Protein AF-A0A946TEJ2-F1 (afdb_monomer)

Solvent-accessible surface area (backbone atoms only — not comparable to full-atom values): 5494 Å² t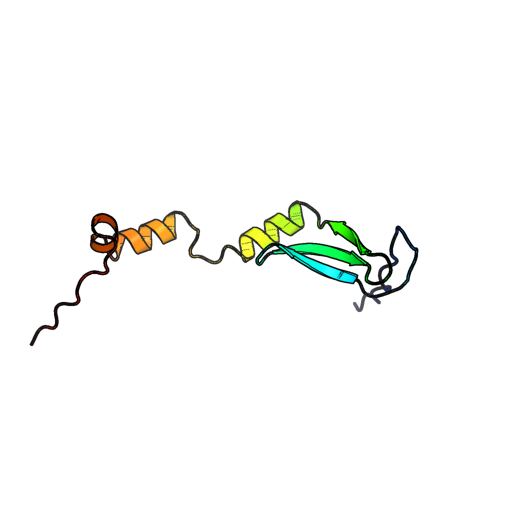otal; per-residue (Å²): 134,84,73,81,74,70,70,58,61,38,91,85,80,61,50,74,49,71,63,46,78,38,67,59,88,87,30,70,47,26,35,26,35,72,88,78,62,56,70,48,73,52,53,72,66,60,43,48,57,42,48,57,64,62,53,56,74,66,75,39,75,64,43,49,49,52,54,43,73,71,44,59,52,27,75,81,65,77,40,75,72,79,79,79,80,80,127

Foldseek 3Di:
DDDPPQQDQDPPPRDRDDWDFDDDVQFGQWTADPPPRDTDGDDPVRRVVSVVVVPPPCPDPVNVVVVCVVAVVCVVPVDGDPDPPDD

Radius of gyration: 23.01 Å; Cα contacts (8 Å, |Δi|>4): 88; chains: 1; bounding box: 62×34×48 Å

Sequence (87 aa):
MDQEEKAPICGFCRAVGEREEIFMGKISYGTKCVTCGATEQHSAKKIREQGYLAAGESSSPFSVVGDLLRDPYYLITGKKTPKKNTD

Secondary structure (DSSP, 8-state):
-----PPPBPTTT--BS-EEEEEETTEEEEEEETTT--EEEPPHHHHHHHHHHHS-GGGSHHHHHHHHHH-HHHHHHSSPPP-----

Structure (mmCIF, N/CA/C/O backbon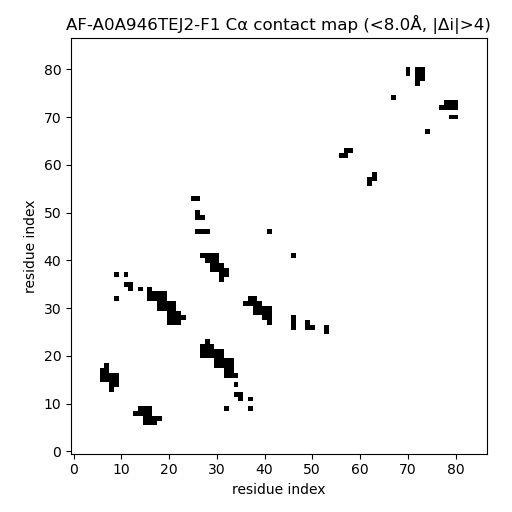e):
data_AF-A0A946TEJ2-F1
#
_entry.id   AF-A0A946TEJ2-F1
#
loop_
_atom_site.group_PDB
_atom_site.id
_atom_site.type_symbol
_atom_site.label_atom_id
_atom_site.label_alt_id
_atom_site.label_comp_id
_atom_site.label_asym_id
_atom_site.label_entity_id
_atom_site.label_seq_id
_atom_site.pdbx_PDB_ins_code
_atom_site.Cartn_x
_atom_site.Cartn_y
_atom_site.Cartn_z
_atom_site.occupancy
_atom_site.B_iso_or_equiv
_atom_site.auth_seq_id
_atom_site.auth_comp_id
_atom_site.auth_asym_id
_atom_site.auth_atom_id
_atom_site.pdbx_PDB_model_num
ATOM 1 N N . MET A 1 1 ? 4.233 23.360 -11.466 1.00 37.88 1 MET A N 1
ATOM 2 C CA . MET A 1 1 ? 5.507 22.614 -11.545 1.00 37.88 1 MET A CA 1
ATOM 3 C C . MET A 1 1 ? 5.146 21.224 -12.008 1.00 37.88 1 MET A C 1
ATOM 5 O O . MET A 1 1 ? 4.977 20.326 -11.194 1.00 37.88 1 MET A O 1
ATOM 9 N N . ASP A 1 2 ? 4.922 21.105 -13.308 1.00 41.88 2 ASP A N 1
ATOM 10 C CA . ASP A 1 2 ? 4.560 19.864 -13.973 1.00 41.88 2 ASP A CA 1
ATOM 11 C C . ASP A 1 2 ? 5.829 19.017 -14.063 1.00 41.88 2 ASP A C 1
ATOM 13 O O . ASP A 1 2 ? 6.688 19.240 -14.914 1.00 41.88 2 ASP A O 1
ATOM 17 N N . GLN A 1 3 ? 6.017 18.121 -13.092 1.00 48.09 3 GLN A N 1
ATOM 18 C CA . GLN A 1 3 ? 7.008 17.065 -13.237 1.00 48.09 3 GLN A CA 1
ATOM 19 C C . GLN A 1 3 ? 6.492 16.162 -14.352 1.00 48.09 3 GLN A C 1
ATOM 21 O O . GLN A 1 3 ? 5.541 15.415 -14.146 1.00 48.09 3 GLN A O 1
ATOM 26 N N . GLU A 1 4 ? 7.090 16.276 -15.539 1.00 47.28 4 GLU A N 1
ATOM 27 C CA . GLU A 1 4 ? 7.009 15.263 -16.590 1.00 47.28 4 GLU A CA 1
ATOM 28 C C . GLU A 1 4 ? 7.459 13.936 -15.968 1.00 47.28 4 GLU A C 1
ATOM 30 O O . GLU A 1 4 ? 8.652 13.655 -15.808 1.00 47.28 4 GLU A O 1
ATOM 35 N N . GLU A 1 5 ? 6.480 13.166 -15.502 1.00 59.00 5 GLU A N 1
ATOM 36 C CA . GLU A 1 5 ? 6.673 11.907 -14.805 1.00 59.00 5 GLU A CA 1
ATOM 37 C C . GLU A 1 5 ? 7.179 10.903 -15.843 1.00 59.00 5 GLU A C 1
ATOM 39 O O . GLU A 1 5 ? 6.417 10.277 -16.580 1.00 59.00 5 GLU A O 1
ATOM 44 N N . LYS A 1 6 ? 8.508 10.827 -15.990 1.00 61.50 6 LYS A N 1
ATOM 45 C CA . LYS A 1 6 ? 9.162 9.847 -16.858 1.00 61.50 6 LYS A CA 1
ATOM 46 C C . LYS A 1 6 ? 8.579 8.476 -16.538 1.00 61.50 6 LYS A C 1
ATOM 48 O O . LYS A 1 6 ? 8.687 8.019 -15.400 1.00 61.50 6 LYS A O 1
ATOM 53 N N . ALA A 1 7 ? 8.002 7.830 -17.552 1.00 66.81 7 ALA A N 1
ATOM 54 C CA . ALA A 1 7 ? 7.401 6.514 -17.402 1.00 66.81 7 ALA A CA 1
ATOM 55 C C . ALA A 1 7 ? 8.382 5.566 -16.679 1.00 66.81 7 ALA A C 1
ATOM 57 O O . ALA A 1 7 ? 9.548 5.460 -17.088 1.00 66.81 7 ALA A O 1
ATOM 58 N N . PRO A 1 8 ? 7.955 4.911 -15.587 1.00 73.00 8 PRO A N 1
ATOM 59 C CA . PRO A 1 8 ? 8.858 4.160 -14.733 1.00 73.00 8 PRO A CA 1
ATOM 60 C C . PRO A 1 8 ? 9.415 2.947 -15.483 1.00 73.00 8 PRO A C 1
ATOM 62 O O . PRO A 1 8 ? 8.689 2.029 -15.858 1.00 73.00 8 PRO A O 1
ATOM 65 N N . ILE A 1 9 ? 10.734 2.910 -15.668 1.00 83.62 9 ILE A N 1
ATOM 66 C CA . ILE A 1 9 ? 11.414 1.781 -16.311 1.00 83.62 9 ILE A CA 1
ATOM 67 C C . ILE A 1 9 ? 11.436 0.603 -15.333 1.00 83.62 9 ILE A C 1
ATOM 69 O O . ILE A 1 9 ? 11.758 0.759 -14.151 1.00 83.62 9 ILE A O 1
ATOM 73 N N . CYS A 1 10 ? 11.092 -0.598 -15.793 1.00 85.50 10 CYS A N 1
ATOM 74 C CA . CYS A 1 10 ? 11.250 -1.800 -14.978 1.00 85.50 10 CYS A CA 1
ATOM 75 C C . CYS A 1 10 ? 12.741 -2.133 -14.797 1.00 85.50 10 CYS A C 1
ATOM 77 O O . CYS A 1 10 ? 13.440 -2.385 -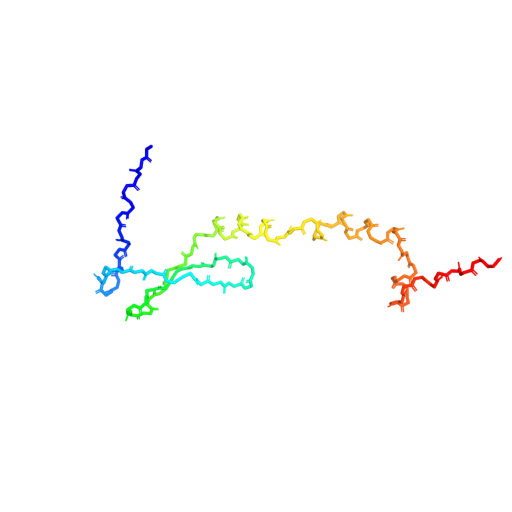15.774 1.00 85.50 10 CYS A O 1
ATOM 79 N N . GLY A 1 11 ? 13.234 -2.213 -13.558 1.00 84.19 11 GLY A N 1
ATOM 80 C CA . GLY A 1 11 ? 14.640 -2.554 -13.288 1.00 84.19 11 GLY A CA 1
ATOM 81 C C . GLY A 1 11 ? 15.050 -3.970 -13.721 1.00 84.19 11 GLY A C 1
ATOM 82 O O . GLY A 1 11 ? 16.235 -4.220 -13.922 1.00 84.19 11 GLY A O 1
ATOM 83 N N . PHE A 1 12 ? 14.085 -4.881 -13.899 1.00 86.69 12 PHE A N 1
ATOM 84 C CA . PHE A 1 12 ? 14.341 -6.276 -14.265 1.00 86.69 12 PHE A CA 1
ATOM 85 C C . PHE A 1 12 ? 14.390 -6.485 -15.783 1.00 86.69 12 PHE A C 1
ATOM 87 O O . PHE A 1 12 ? 15.423 -6.860 -16.328 1.00 86.69 12 PHE A O 1
ATOM 94 N N . CYS A 1 13 ? 13.286 -6.210 -16.485 1.00 87.81 13 CYS A N 1
ATOM 95 C CA . CYS A 1 13 ? 13.190 -6.434 -17.933 1.00 87.81 13 CYS A CA 1
ATOM 96 C C . CYS A 1 13 ? 13.500 -5.192 -18.777 1.00 87.81 13 CYS A C 1
ATOM 98 O O . CYS A 1 13 ? 13.482 -5.278 -20.001 1.00 87.81 13 CYS A O 1
ATOM 100 N N . ARG A 1 14 ? 13.747 -4.034 -18.144 1.00 86.56 14 ARG A N 1
ATOM 101 C CA . ARG A 1 14 ? 13.955 -2.729 -18.801 1.00 86.56 14 ARG A CA 1
ATOM 102 C C . ARG A 1 14 ? 12.802 -2.272 -19.696 1.00 86.56 14 ARG A C 1
ATOM 104 O O . ARG A 1 14 ? 12.964 -1.306 -20.437 1.00 86.56 14 ARG A O 1
ATOM 111 N N . ALA A 1 15 ? 11.640 -2.921 -19.608 1.00 84.12 15 ALA A N 1
ATOM 112 C CA . ALA A 1 15 ? 10.445 -2.468 -20.295 1.00 84.12 15 ALA A CA 1
ATOM 113 C C . ALA A 1 15 ? 10.055 -1.078 -19.779 1.00 84.12 15 ALA A C 1
ATOM 115 O O . ALA A 1 15 ? 10.038 -0.829 -18.568 1.00 84.12 15 ALA A O 1
ATOM 116 N N . VAL A 1 16 ? 9.759 -0.190 -20.723 1.00 81.75 16 VAL A N 1
ATOM 117 C CA . VAL A 1 16 ? 9.135 1.105 -20.467 1.00 81.75 16 VAL A CA 1
ATOM 118 C C . VAL A 1 16 ? 7.640 0.871 -20.590 1.00 81.75 16 VAL A C 1
ATOM 120 O O . VAL A 1 16 ? 7.164 0.507 -21.664 1.00 81.75 16 VAL A O 1
ATOM 123 N N . GLY A 1 17 ? 6.911 0.995 -19.490 1.00 73.75 17 GLY A N 1
ATOM 124 C CA . GLY A 1 17 ? 5.492 0.679 -19.496 1.00 73.75 17 GLY A CA 1
ATOM 125 C C . GLY A 1 17 ? 4.831 0.911 -18.154 1.00 73.75 17 GLY A C 1
ATOM 126 O O . GLY A 1 17 ? 5.487 1.190 -17.148 1.00 73.75 17 GLY A O 1
ATOM 127 N N . GLU A 1 18 ? 3.512 0.793 -18.166 1.00 77.88 18 GLU A N 1
ATOM 128 C CA . GLU A 1 18 ? 2.682 0.959 -16.984 1.00 77.88 18 GLU A CA 1
ATOM 129 C C . GLU A 1 18 ? 2.978 -0.128 -15.944 1.00 77.88 18 GLU A C 1
ATOM 131 O O . GLU A 1 18 ? 3.359 -1.266 -16.255 1.00 77.88 18 GLU A O 1
ATOM 136 N N . AR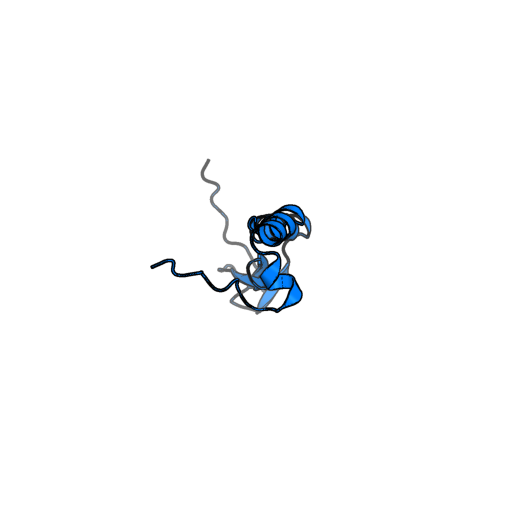G A 1 19 ? 2.823 0.246 -14.674 1.00 83.69 19 ARG A N 1
ATOM 137 C CA . ARG A 1 19 ? 2.917 -0.669 -13.541 1.00 83.69 19 ARG A CA 1
ATOM 138 C C . ARG A 1 19 ? 1.541 -0.789 -12.898 1.00 83.69 19 ARG A C 1
ATOM 140 O O . ARG A 1 19 ? 0.891 0.217 -12.648 1.00 83.69 19 ARG A O 1
ATOM 147 N N . GLU A 1 20 ? 1.125 -2.014 -12.611 1.00 86.69 20 GLU A N 1
ATOM 148 C CA . GLU A 1 20 ? -0.103 -2.306 -11.870 1.00 86.69 20 GLU A CA 1
ATOM 149 C C . GLU A 1 20 ? 0.138 -2.115 -10.371 1.00 86.69 20 GLU A C 1
ATOM 151 O O . GLU A 1 20 ? 1.126 -2.622 -9.841 1.00 86.69 20 GLU A O 1
ATOM 156 N N . GLU A 1 21 ? -0.758 -1.429 -9.662 1.00 87.81 21 GLU A N 1
ATOM 157 C CA . GLU A 1 21 ? -0.708 -1.385 -8.199 1.00 87.81 21 GLU A CA 1
ATOM 158 C C . GLU A 1 21 ? -1.175 -2.715 -7.592 1.00 87.81 21 GLU A C 1
ATOM 160 O O . GLU A 1 21 ? -2.195 -3.291 -7.968 1.00 87.81 21 GLU A O 1
ATOM 165 N N . ILE A 1 22 ? -0.410 -3.202 -6.619 1.00 87.44 22 ILE A N 1
ATOM 166 C CA . ILE A 1 22 ? -0.720 -4.392 -5.836 1.00 87.44 22 ILE A CA 1
ATOM 167 C C . ILE A 1 22 ? -1.381 -3.925 -4.546 1.00 87.44 22 ILE A C 1
ATOM 169 O O . ILE A 1 22 ? -0.768 -3.195 -3.765 1.00 87.44 22 ILE A O 1
ATOM 173 N N . PHE A 1 23 ? -2.594 -4.396 -4.283 1.00 83.56 23 PHE A N 1
ATOM 174 C CA . PHE A 1 23 ? -3.318 -4.098 -3.051 1.00 83.56 23 PHE A CA 1
ATOM 175 C C . PHE A 1 23 ? -3.311 -5.295 -2.100 1.00 83.56 23 PHE A C 1
ATOM 177 O O . PHE A 1 23 ? -3.526 -6.435 -2.508 1.00 83.56 23 PHE A O 1
ATOM 184 N N . MET A 1 24 ? -3.113 -5.025 -0.809 1.00 79.75 24 MET A N 1
ATOM 185 C CA . MET A 1 24 ? -3.390 -5.969 0.274 1.00 79.75 24 MET A CA 1
ATOM 186 C C . MET A 1 24 ? -4.537 -5.410 1.115 1.00 79.75 24 MET A C 1
ATOM 188 O O . MET A 1 24 ? -4.363 -4.495 1.923 1.00 79.75 24 MET A O 1
ATOM 192 N N . GLY A 1 25 ? -5.743 -5.937 0.897 1.00 81.44 25 GLY A N 1
ATOM 193 C CA . GLY A 1 25 ? -6.957 -5.382 1.491 1.00 81.44 25 GLY A CA 1
ATOM 194 C C . GLY A 1 25 ? -7.237 -3.976 0.954 1.00 81.44 25 GLY A C 1
ATOM 195 O O . GLY A 1 25 ? -7.462 -3.809 -0.239 1.00 81.44 25 GLY A O 1
ATOM 196 N N . LYS A 1 26 ? -7.224 -2.969 1.836 1.00 79.00 26 LYS A N 1
ATOM 197 C CA . LYS A 1 26 ? -7.446 -1.550 1.487 1.00 79.00 26 LYS A CA 1
ATOM 198 C C . LYS A 1 26 ? -6.151 -0.740 1.317 1.00 79.00 26 LYS A C 1
ATOM 200 O O . LYS A 1 26 ? -6.218 0.472 1.149 1.00 79.00 26 LYS A O 1
ATOM 205 N N . ILE A 1 27 ? -4.986 -1.379 1.421 1.00 78.56 27 ILE A N 1
ATOM 206 C CA . ILE A 1 27 ? -3.678 -0.708 1.436 1.00 78.56 27 ILE A CA 1
ATOM 207 C C . I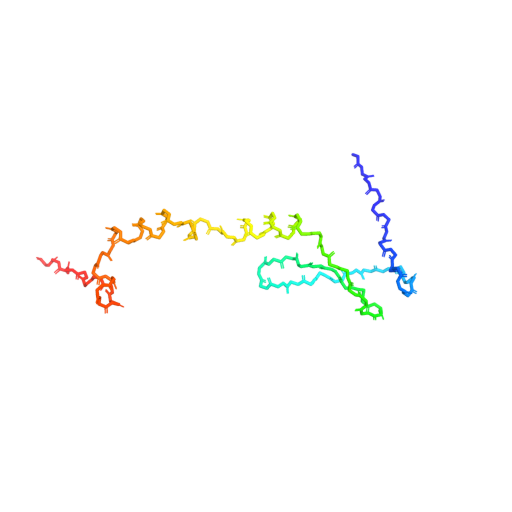LE A 1 27 ? -2.956 -0.999 0.119 1.00 78.56 27 ILE A C 1
ATOM 209 O O . ILE A 1 27 ? -2.917 -2.161 -0.301 1.00 78.56 27 ILE A O 1
ATOM 213 N N . SER A 1 28 ? -2.366 0.022 -0.522 1.00 84.31 28 SER A N 1
ATOM 214 C CA . SER A 1 28 ? -1.507 -0.206 -1.686 1.00 84.31 28 SER A CA 1
ATOM 215 C C . SER A 1 28 ? -0.134 -0.685 -1.206 1.00 84.31 28 SER A C 1
ATOM 217 O O . SER A 1 28 ? 0.619 -0.004 -0.511 1.00 84.31 28 SER A O 1
ATOM 219 N N . TYR A 1 29 ? 0.158 -1.948 -1.491 1.00 86.25 29 TYR A N 1
ATOM 220 C CA . TYR A 1 29 ? 1.326 -2.653 -0.976 1.00 86.25 29 TYR A CA 1
ATOM 221 C C . TYR A 1 29 ? 2.561 -2.438 -1.852 1.00 86.25 29 TYR A C 1
ATOM 223 O O . TYR A 1 29 ? 3.689 -2.392 -1.361 1.00 86.25 29 TYR A O 1
ATOM 231 N N . GLY A 1 30 ? 2.365 -2.292 -3.159 1.00 89.06 30 GLY A N 1
ATOM 232 C CA . GLY A 1 30 ? 3.463 -2.141 -4.099 1.00 89.06 30 GLY A CA 1
ATOM 233 C C . GLY A 1 30 ? 2.989 -2.006 -5.532 1.00 89.06 30 GLY A C 1
ATOM 234 O O . GLY A 1 30 ? 1.817 -1.756 -5.789 1.00 89.06 30 GLY A O 1
ATOM 235 N N . THR A 1 31 ? 3.910 -2.197 -6.468 1.00 89.88 31 THR A N 1
ATOM 236 C CA . THR A 1 31 ? 3.633 -2.164 -7.904 1.00 89.88 31 THR A CA 1
ATOM 237 C C . THR A 1 31 ? 4.189 -3.402 -8.594 1.00 89.88 31 THR A C 1
ATOM 239 O O . THR A 1 31 ? 5.141 -4.019 -8.120 1.00 89.88 31 THR A O 1
ATOM 242 N N . LYS A 1 32 ? 3.598 -3.774 -9.722 1.00 90.50 32 LYS A N 1
ATOM 243 C CA . LYS A 1 32 ? 3.965 -4.917 -10.551 1.00 90.50 32 LYS A CA 1
ATOM 244 C C . LYS A 1 32 ? 4.184 -4.443 -11.980 1.00 90.50 32 LYS A C 1
ATOM 246 O O . LYS A 1 32 ? 3.367 -3.719 -12.536 1.00 90.50 32 LYS A O 1
ATOM 251 N N . CYS A 1 33 ? 5.271 -4.876 -12.605 1.00 90.38 33 CYS A N 1
ATOM 252 C CA . CYS A 1 33 ? 5.479 -4.661 -14.030 1.00 90.38 33 CYS A CA 1
ATOM 253 C C . CYS A 1 33 ? 4.510 -5.533 -14.839 1.00 90.38 33 CYS A C 1
ATOM 255 O O . CYS A 1 33 ? 4.523 -6.757 -14.700 1.00 90.38 33 CYS A O 1
ATOM 257 N N . VAL A 1 34 ? 3.721 -4.918 -15.722 1.00 88.81 34 VAL A N 1
ATOM 258 C CA . VAL A 1 34 ? 2.759 -5.630 -16.581 1.00 88.81 34 VAL A CA 1
ATOM 259 C C . VAL A 1 34 ? 3.467 -6.577 -17.556 1.00 88.81 34 VAL A C 1
ATOM 261 O O . VAL A 1 34 ? 2.960 -7.650 -17.864 1.00 88.81 34 VAL A O 1
ATOM 264 N N . THR A 1 35 ? 4.675 -6.223 -18.002 1.00 88.19 35 THR A N 1
ATOM 265 C CA . THR A 1 35 ? 5.407 -6.981 -19.026 1.00 88.19 35 THR A CA 1
ATOM 266 C C . THR A 1 35 ? 6.061 -8.255 -18.493 1.00 88.19 35 THR A C 1
ATOM 268 O O . THR A 1 35 ? 6.016 -9.285 -19.155 1.00 88.19 35 THR A O 1
ATOM 271 N N . CYS A 1 36 ? 6.714 -8.197 -17.327 1.00 88.31 36 CYS A N 1
ATOM 272 C CA . CYS A 1 36 ? 7.506 -9.319 -16.800 1.00 88.31 36 CYS A CA 1
ATOM 273 C C . CYS A 1 36 ? 7.028 -9.846 -15.443 1.00 88.31 36 CYS A C 1
ATOM 275 O O . CYS A 1 36 ? 7.588 -10.813 -14.936 1.00 88.31 36 CYS A O 1
ATOM 277 N N . GLY A 1 37 ? 6.037 -9.202 -14.824 1.00 85.12 37 GLY A N 1
ATOM 278 C CA . GLY A 1 37 ? 5.516 -9.592 -13.516 1.00 85.12 37 GLY A CA 1
ATOM 279 C C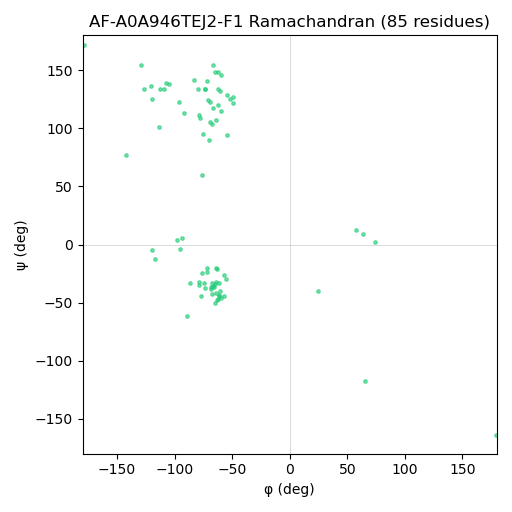 . GLY A 1 37 ? 6.420 -9.254 -12.328 1.00 85.12 37 GLY A C 1
ATOM 280 O O . GLY A 1 37 ? 6.051 -9.572 -11.202 1.00 85.12 37 GLY A O 1
ATOM 281 N N . ALA A 1 38 ? 7.572 -8.606 -12.536 1.00 87.69 38 ALA A N 1
ATOM 282 C CA . ALA A 1 38 ? 8.442 -8.190 -11.437 1.00 87.69 38 ALA A CA 1
ATOM 283 C C . ALA A 1 38 ? 7.709 -7.222 -10.497 1.00 87.69 38 ALA A C 1
ATOM 285 O O . ALA A 1 38 ? 7.088 -6.260 -10.954 1.00 87.69 38 ALA A O 1
ATOM 286 N N . THR A 1 39 ? 7.799 -7.470 -9.193 1.00 87.88 39 THR A N 1
ATOM 287 C CA . THR A 1 39 ? 7.107 -6.695 -8.158 1.00 87.88 39 THR A CA 1
ATOM 288 C C . THR A 1 39 ? 8.074 -5.817 -7.375 1.00 87.88 39 THR A C 1
ATOM 290 O O . THR A 1 39 ? 9.147 -6.272 -6.986 1.00 87.88 39 THR A O 1
ATOM 293 N N . GLU A 1 40 ? 7.665 -4.592 -7.073 1.00 85.94 40 GLU A N 1
ATOM 294 C CA . GLU A 1 40 ? 8.366 -3.661 -6.194 1.00 85.94 40 GLU A CA 1
ATOM 295 C C . GLU A 1 40 ? 7.459 -3.310 -5.013 1.00 85.94 40 GLU A C 1
ATOM 297 O O . GLU A 1 40 ? 6.324 -2.872 -5.201 1.00 85.94 40 GLU A O 1
ATOM 302 N N . GLN A 1 41 ? 7.945 -3.512 -3.790 1.00 86.44 41 GLN A N 1
ATOM 303 C CA . GLN A 1 41 ? 7.188 -3.190 -2.581 1.00 86.44 41 GLN A CA 1
ATOM 304 C C . GLN A 1 41 ? 7.329 -1.708 -2.240 1.00 86.44 41 GLN A C 1
ATOM 306 O O . GLN A 1 41 ? 8.408 -1.126 -2.357 1.00 86.44 41 GLN A O 1
ATOM 311 N N . HIS A 1 42 ? 6.244 -1.094 -1.775 1.00 85.31 42 HIS A N 1
ATOM 312 C CA . HIS A 1 42 ? 6.325 0.237 -1.192 1.00 85.31 42 HIS A CA 1
ATOM 313 C C . HIS A 1 42 ? 7.128 0.217 0.112 1.00 85.31 42 HIS A C 1
ATOM 315 O O . HIS A 1 42 ? 7.227 -0.794 0.807 1.00 85.31 42 HIS A O 1
ATOM 321 N N . SER A 1 43 ? 7.716 1.363 0.461 1.00 83.94 43 SER A N 1
ATOM 322 C CA . SER A 1 43 ? 8.471 1.477 1.706 1.00 83.94 43 SER A CA 1
ATOM 323 C C . SER A 1 43 ? 7.564 1.246 2.918 1.00 83.94 43 SER A C 1
ATOM 325 O O . SER A 1 43 ? 6.389 1.624 2.924 1.00 83.94 43 SER A O 1
ATOM 327 N N . ALA A 1 44 ? 8.131 0.692 3.993 1.00 78.31 44 ALA A N 1
ATOM 328 C CA . ALA A 1 44 ? 7.397 0.453 5.236 1.00 78.31 44 ALA A CA 1
ATOM 329 C C . ALA A 1 44 ? 6.738 1.730 5.794 1.00 78.31 44 ALA A C 1
ATOM 331 O O . ALA A 1 44 ? 5.683 1.657 6.420 1.00 78.31 44 ALA A O 1
ATOM 332 N N . LYS A 1 45 ? 7.333 2.905 5.541 1.00 81.44 45 LYS A N 1
ATOM 333 C CA . LYS A 1 45 ? 6.756 4.205 5.906 1.00 81.44 45 LYS A CA 1
ATOM 334 C C . LYS A 1 45 ? 5.455 4.480 5.142 1.00 81.44 45 LYS A C 1
ATOM 336 O O . LYS A 1 45 ? 4.443 4.753 5.778 1.00 81.44 45 LYS A O 1
ATOM 341 N N . LYS A 1 46 ? 5.463 4.331 3.811 1.00 80.19 46 LYS A N 1
ATOM 342 C CA . LYS A 1 46 ? 4.291 4.574 2.951 1.00 80.19 46 LYS A CA 1
ATOM 343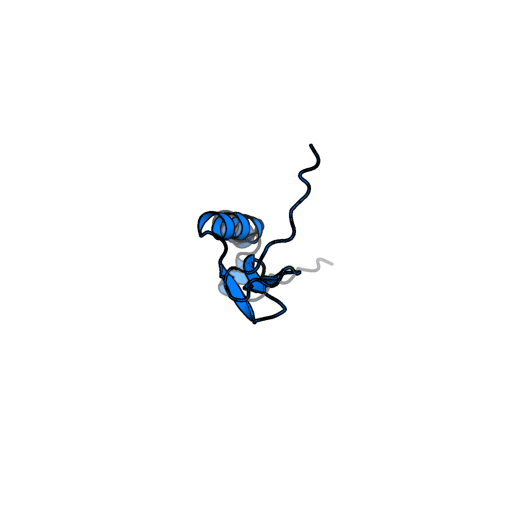 C C . LYS A 1 46 ? 3.151 3.598 3.260 1.00 80.19 46 LYS A C 1
ATOM 345 O O . LYS A 1 46 ? 2.002 4.010 3.376 1.00 80.19 46 LYS A O 1
ATOM 350 N N . ILE A 1 47 ? 3.483 2.324 3.479 1.00 79.81 47 ILE A N 1
ATOM 351 C CA . ILE A 1 47 ? 2.508 1.292 3.866 1.00 79.81 47 ILE A CA 1
ATOM 352 C C . ILE A 1 47 ? 1.859 1.636 5.215 1.00 79.81 47 ILE A C 1
ATOM 354 O O . ILE A 1 47 ? 0.644 1.522 5.360 1.00 79.81 47 ILE A O 1
ATOM 358 N N . ARG A 1 48 ? 2.645 2.085 6.207 1.00 76.50 48 ARG A N 1
ATOM 359 C CA . ARG A 1 48 ? 2.115 2.492 7.519 1.00 76.50 48 ARG A CA 1
ATOM 360 C C . ARG A 1 48 ? 1.185 3.692 7.411 1.00 76.50 48 ARG A C 1
ATOM 362 O O . ARG A 1 48 ? 0.094 3.636 7.961 1.00 76.50 48 ARG A O 1
ATOM 369 N N . GLU A 1 49 ? 1.587 4.742 6.699 1.00 76.44 49 GLU A N 1
ATOM 370 C CA . GLU A 1 49 ? 0.764 5.946 6.505 1.00 76.44 49 GLU A CA 1
ATOM 371 C C . GLU A 1 49 ? -0.594 5.608 5.874 1.00 76.44 49 GLU A C 1
ATOM 373 O O . GLU A 1 49 ? -1.634 6.037 6.370 1.00 76.44 49 GLU A O 1
ATOM 378 N N . GLN A 1 50 ? -0.609 4.752 4.851 1.00 71.81 50 GLN A N 1
ATOM 379 C CA . GLN A 1 50 ? -1.854 4.273 4.251 1.00 71.81 50 GLN A CA 1
ATOM 380 C C . GLN A 1 50 ? -2.655 3.358 5.180 1.00 71.81 50 GLN A C 1
ATOM 382 O O . GLN A 1 50 ? -3.880 3.428 5.194 1.00 71.81 50 GLN A O 1
ATOM 387 N N . GLY A 1 51 ? -1.988 2.523 5.980 1.00 63.47 51 GLY A N 1
ATOM 388 C CA . GLY A 1 51 ? -2.636 1.708 7.005 1.00 63.47 51 GLY A CA 1
ATOM 389 C C . GLY A 1 51 ? -3.359 2.551 8.057 1.00 63.47 51 GLY A C 1
ATOM 390 O O . GLY A 1 51 ? -4.483 2.219 8.423 1.00 63.47 51 GLY A O 1
ATOM 391 N N . TYR A 1 52 ? -2.766 3.671 8.485 1.00 60.28 52 TYR A N 1
ATOM 392 C CA . TYR A 1 52 ? -3.416 4.623 9.392 1.00 60.28 52 TYR A CA 1
ATOM 393 C C . TYR A 1 52 ? -4.628 5.312 8.752 1.00 60.28 52 TYR A C 1
ATOM 395 O O . TYR A 1 52 ? -5.627 5.517 9.430 1.00 60.28 52 TYR A O 1
ATOM 403 N N . LEU A 1 53 ? -4.572 5.626 7.454 1.00 59.22 53 LEU A N 1
ATOM 404 C CA . LEU A 1 53 ? -5.696 6.227 6.724 1.00 59.22 53 LEU A CA 1
ATOM 405 C C . LEU A 1 53 ? -6.819 5.217 6.419 1.00 59.22 53 LEU A C 1
ATOM 407 O O . LEU A 1 53 ? -7.993 5.579 6.411 1.00 59.22 53 LEU A O 1
ATOM 411 N N . ALA A 1 54 ? -6.478 3.945 6.187 1.00 53.56 54 ALA A N 1
ATOM 412 C CA . ALA A 1 54 ? -7.437 2.863 5.950 1.00 53.56 54 ALA A CA 1
ATOM 413 C C . ALA A 1 54 ? -8.124 2.382 7.241 1.00 53.56 54 ALA A C 1
ATOM 415 O O . ALA A 1 54 ? -9.245 1.864 7.193 1.00 53.56 54 ALA A O 1
ATOM 416 N N . ALA A 1 55 ? -7.471 2.582 8.388 1.00 52.62 55 ALA A N 1
ATOM 417 C CA . ALA A 1 55 ? -8.030 2.444 9.725 1.00 52.62 55 ALA A CA 1
ATOM 418 C C . ALA A 1 55 ? -8.925 3.653 10.058 1.00 52.62 55 ALA A C 1
ATOM 420 O O . ALA A 1 55 ? -8.663 4.414 10.985 1.00 52.62 55 ALA A O 1
ATOM 421 N N . GLY A 1 56 ? -9.978 3.863 9.263 1.00 45.19 56 GLY A N 1
ATOM 422 C CA . GLY A 1 56 ? -10.977 4.889 9.546 1.00 45.19 56 GLY A CA 1
ATOM 423 C C . GLY A 1 56 ? -11.554 4.704 10.950 1.00 45.19 56 GLY A C 1
ATOM 424 O O . GLY A 1 56 ? -11.962 3.588 11.271 1.00 45.19 56 GLY A O 1
ATOM 425 N N . GLU A 1 57 ? -11.545 5.791 11.735 1.00 48.94 57 GLU A N 1
ATOM 426 C CA . GLU A 1 57 ? -12.233 6.164 13.000 1.00 48.94 57 GLU A CA 1
ATOM 427 C C . GLU A 1 57 ? -12.725 5.075 13.975 1.00 48.94 57 GLU A C 1
ATOM 429 O O . GLU A 1 57 ? -12.595 5.224 15.184 1.00 48.94 57 GLU A O 1
ATOM 434 N N . SER A 1 58 ? -13.275 3.979 13.470 1.00 51.22 58 SER A N 1
ATOM 435 C CA . SER A 1 58 ? -13.850 2.842 14.187 1.00 51.22 58 SER A CA 1
ATOM 436 C C . SER A 1 58 ? -12.849 1.916 14.893 1.00 51.22 58 SER A C 1
ATOM 438 O O . SER A 1 58 ? -13.248 1.209 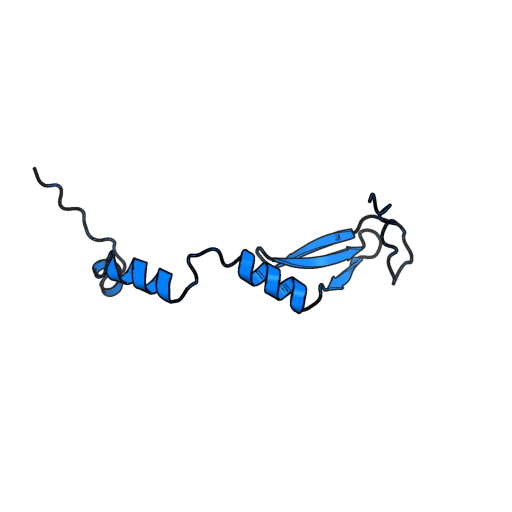15.815 1.00 51.22 58 SER A O 1
ATOM 440 N N . SER A 1 59 ? -11.562 1.911 14.529 1.00 51.22 59 SER A N 1
ATOM 441 C CA . SER A 1 59 ? -10.568 1.015 15.150 1.00 51.22 59 SER A CA 1
ATOM 442 C C . SER A 1 59 ? -9.805 1.636 16.321 1.00 51.22 59 SER A C 1
ATOM 444 O O . SER A 1 59 ? -8.855 1.030 16.821 1.00 51.22 59 SER A O 1
ATOM 446 N N . SER A 1 60 ? -10.162 2.849 16.751 1.00 56.59 60 SER A N 1
ATOM 447 C CA . SER A 1 60 ? -9.554 3.412 17.952 1.00 56.59 60 SER A CA 1
ATOM 448 C C . SER A 1 60 ? -10.096 2.676 19.191 1.00 56.59 60 SER A C 1
ATOM 450 O O . SER A 1 60 ? -11.288 2.370 19.265 1.00 56.59 60 SER A O 1
ATOM 452 N N . PRO A 1 61 ? -9.270 2.383 20.207 1.00 57.06 61 PRO A N 1
ATOM 453 C CA . PRO A 1 61 ? -9.771 1.781 21.444 1.00 57.06 61 PRO A CA 1
ATOM 454 C C . PRO A 1 61 ? -10.868 2.643 2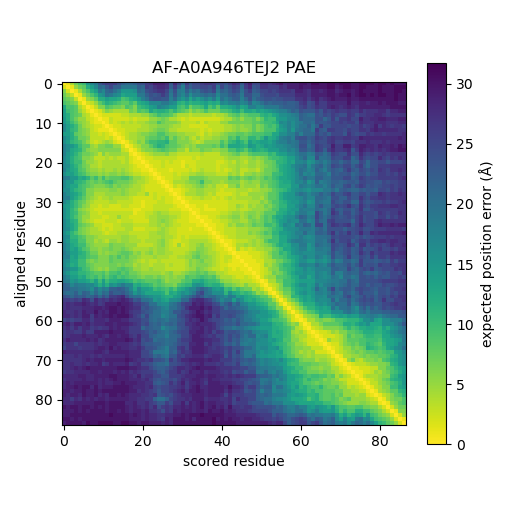2.098 1.00 57.06 61 PRO A C 1
ATOM 456 O O . PRO A 1 61 ? -11.755 2.112 22.757 1.00 57.06 61 PRO A O 1
ATOM 459 N N . PHE A 1 62 ? -10.872 3.958 21.852 1.00 56.38 62 PHE A N 1
ATOM 460 C CA . PHE A 1 62 ? -11.906 4.878 22.328 1.00 56.38 62 PHE A CA 1
ATOM 461 C C . PHE A 1 62 ? -13.238 4.755 21.581 1.00 56.38 62 PHE A C 1
ATOM 463 O O . PHE A 1 62 ? -14.285 4.836 22.218 1.00 56.38 62 PHE A O 1
ATOM 470 N N . SER A 1 63 ? -13.232 4.524 20.266 1.00 55.97 63 SER A N 1
ATOM 471 C CA . SER A 1 63 ? -14.463 4.306 19.491 1.00 55.97 63 SER A CA 1
ATOM 472 C C . SER A 1 63 ? -15.126 2.982 19.861 1.00 55.97 63 SER A C 1
ATOM 474 O O . SER A 1 63 ? -16.340 2.938 20.031 1.00 55.97 63 SER A O 1
ATOM 476 N N . VAL A 1 64 ? -14.326 1.938 20.112 1.00 59.69 64 VAL A N 1
ATOM 477 C CA . VAL A 1 64 ? -14.831 0.656 20.626 1.00 59.69 64 VAL A CA 1
ATOM 478 C C . VAL A 1 64 ? -15.497 0.846 21.988 1.00 59.69 64 VAL A C 1
ATOM 480 O O . VAL A 1 64 ? -16.589 0.332 22.192 1.00 59.69 64 VAL A O 1
ATOM 483 N N . VAL A 1 65 ? -14.890 1.622 22.897 1.00 61.56 65 VAL A N 1
ATOM 484 C CA . VAL A 1 65 ? -15.475 1.956 24.212 1.00 61.56 65 VAL A CA 1
ATOM 485 C C . VAL A 1 65 ? -16.724 2.838 24.081 1.00 61.56 65 VAL A C 1
ATOM 487 O O . VAL A 1 65 ? -17.677 2.664 24.837 1.00 61.56 65 VAL A O 1
ATOM 490 N N . GLY A 1 66 ? -16.757 3.756 23.114 1.00 63.09 66 GLY A N 1
ATOM 491 C CA . GLY A 1 66 ? -17.928 4.588 22.827 1.00 63.09 66 GLY A CA 1
ATOM 492 C C . GLY A 1 66 ? -19.139 3.762 22.389 1.00 63.09 66 GLY A C 1
ATOM 493 O O . GLY A 1 66 ? -20.228 3.933 22.936 1.00 63.09 66 GLY A O 1
ATOM 494 N N . ASP A 1 67 ? -18.939 2.816 21.471 1.00 61.47 67 ASP A N 1
ATOM 495 C CA . ASP A 1 67 ? -19.978 1.861 21.066 1.00 61.47 67 ASP A CA 1
ATOM 496 C C . ASP A 1 67 ? -20.370 0.927 22.225 1.00 61.47 67 ASP A C 1
ATOM 498 O O . ASP A 1 67 ? -21.549 0.606 22.397 1.00 61.47 67 ASP A O 1
ATOM 502 N N . LEU A 1 68 ? -19.402 0.573 23.079 1.00 62.94 68 LEU A N 1
ATOM 503 C CA . LEU A 1 68 ? -19.591 -0.229 24.291 1.00 62.94 68 LEU A CA 1
ATOM 504 C C . LEU A 1 68 ? -20.555 0.422 25.292 1.00 62.94 68 LEU A C 1
ATOM 506 O O . LEU A 1 68 ? -21.439 -0.236 25.836 1.00 62.94 68 LEU A O 1
ATOM 510 N N . LEU A 1 69 ? -20.371 1.722 25.540 1.00 66.56 69 LEU A N 1
ATOM 511 C CA . LEU A 1 69 ? -21.209 2.508 26.446 1.00 66.56 69 LEU A CA 1
ATOM 512 C C . LEU A 1 69 ? -22.601 2.767 25.861 1.00 66.56 69 LEU A C 1
ATOM 514 O O . LEU A 1 69 ? -23.545 3.017 26.610 1.00 66.56 69 LEU A O 1
ATOM 518 N N . ARG A 1 70 ? -22.738 2.713 24.533 1.00 71.75 70 ARG A N 1
ATOM 519 C CA . ARG A 1 70 ? -23.989 3.012 23.833 1.00 71.75 70 ARG A CA 1
ATOM 520 C C . ARG A 1 70 ? -24.990 1.861 23.870 1.00 71.75 70 ARG A C 1
ATOM 522 O O . ARG A 1 70 ? -26.187 2.123 23.937 1.00 71.75 70 ARG A O 1
ATOM 529 N N . ASP A 1 71 ? -24.522 0.613 23.833 1.00 68.50 71 ASP A N 1
ATOM 530 C CA . ASP A 1 71 ? -25.379 -0.574 23.957 1.00 68.50 71 ASP A CA 1
ATOM 531 C C . ASP A 1 71 ? -24.692 -1.686 24.775 1.00 68.50 71 ASP A C 1
ATOM 533 O O . ASP A 1 71 ? -24.222 -2.685 24.222 1.00 68.50 71 ASP A O 1
ATOM 537 N N . PRO A 1 72 ? -24.644 -1.561 26.114 1.00 67.88 72 PRO A N 1
ATOM 538 C CA . PRO A 1 72 ? -24.028 -2.574 26.973 1.00 67.88 72 PRO A CA 1
ATOM 539 C C . PRO A 1 72 ? -24.746 -3.934 26.907 1.00 67.88 72 PRO A C 1
ATOM 541 O O . PRO A 1 72 ? -24.150 -4.968 27.209 1.00 67.88 72 PRO A O 1
ATOM 544 N N . TYR A 1 73 ? -26.015 -3.967 26.482 1.00 68.00 73 TYR A N 1
ATOM 545 C CA . TYR A 1 73 ? -26.790 -5.201 26.334 1.00 68.00 73 TYR A CA 1
ATOM 546 C C . TYR A 1 73 ? -26.253 -6.093 25.206 1.00 68.00 73 TYR A C 1
ATOM 548 O O . TYR A 1 73 ? -26.253 -7.323 25.335 1.00 68.00 73 TYR A O 1
ATOM 556 N N . TYR A 1 74 ? -25.726 -5.483 24.139 1.00 68.62 74 TYR A N 1
ATOM 557 C CA . TYR A 1 74 ? -25.084 -6.195 23.035 1.00 68.62 74 TYR A CA 1
ATOM 558 C C . TYR A 1 74 ? -23.857 -6.997 23.488 1.00 68.62 74 TYR A C 1
ATOM 560 O O . TYR A 1 74 ? -23.634 -8.095 22.987 1.00 68.62 74 TYR A O 1
ATOM 568 N N . LEU A 1 75 ? -23.105 -6.521 24.485 1.00 63.69 75 LEU A N 1
ATOM 569 C CA . LEU A 1 75 ? -21.919 -7.225 24.993 1.00 63.69 75 LEU A CA 1
ATOM 570 C C . LEU A 1 75 ? -22.249 -8.531 25.702 1.00 63.69 75 LEU A C 1
ATOM 572 O O . LEU A 1 75 ? -21.547 -9.523 25.545 1.00 63.69 75 LEU A O 1
ATOM 576 N N . ILE A 1 76 ? -23.299 -8.512 26.520 1.00 67.81 76 ILE A N 1
ATOM 577 C CA . ILE A 1 76 ? -23.649 -9.651 27.370 1.00 67.81 76 ILE A CA 1
ATOM 578 C C . ILE A 1 76 ? -24.363 -10.719 26.540 1.00 67.81 76 ILE A C 1
ATOM 580 O O . ILE A 1 76 ? -24.240 -11.910 26.807 1.00 67.81 76 ILE A O 1
ATOM 584 N N . THR A 1 77 ? -25.124 -10.296 25.529 1.00 68.88 77 THR A N 1
ATOM 585 C CA . THR A 1 77 ? -26.074 -11.179 24.844 1.00 68.88 77 THR A CA 1
ATOM 586 C C . THR A 1 77 ? -25.767 -11.413 23.367 1.00 68.88 77 THR A C 1
ATOM 588 O O . THR A 1 77 ? -26.390 -12.284 22.758 1.00 68.88 77 THR A O 1
ATOM 591 N N . GLY A 1 78 ? -24.859 -10.637 22.764 1.00 65.31 78 GLY A N 1
ATOM 592 C CA . GLY A 1 78 ? -24.635 -10.615 21.314 1.00 65.31 78 GLY A CA 1
ATOM 593 C C . GLY A 1 78 ? -25.844 -10.117 20.512 1.00 65.31 78 GLY A C 1
ATOM 594 O O . GLY A 1 78 ? -25.877 -10.246 19.289 1.00 65.31 78 GLY A O 1
ATOM 595 N N . LYS A 1 79 ? -26.873 -9.584 21.184 1.00 69.88 79 LYS A N 1
ATOM 596 C CA . LYS A 1 79 ? -28.136 -9.141 20.588 1.00 69.88 79 LYS A CA 1
ATOM 597 C C . LYS A 1 79 ? -28.329 -7.661 20.884 1.00 69.88 79 LYS A C 1
ATOM 599 O O . LYS A 1 79 ? -28.082 -7.215 21.998 1.00 69.88 79 LYS A O 1
ATOM 604 N N . LYS A 1 80 ? -28.761 -6.893 19.882 1.00 68.94 80 LYS A N 1
ATOM 605 C CA . LYS A 1 80 ? -29.083 -5.468 20.065 1.00 68.94 80 LYS A CA 1
ATOM 606 C C . LYS A 1 80 ? -30.190 -5.318 21.104 1.00 68.94 80 LYS A C 1
ATOM 608 O O . LYS A 1 80 ? -31.086 -6.167 21.152 1.00 68.94 80 LYS A O 1
ATOM 613 N N . THR A 1 81 ? -30.148 -4.245 21.897 1.00 69.88 81 THR A N 1
ATOM 614 C CA . THR A 1 81 ? -31.224 -3.946 22.853 1.00 69.88 81 THR A CA 1
ATOM 615 C C . THR A 1 81 ? -32.575 -3.954 22.123 1.00 69.88 81 THR A C 1
ATOM 617 O O . THR A 1 81 ? -32.735 -3.241 21.124 1.00 69.88 81 THR A O 1
ATOM 620 N N . PRO A 1 82 ? -33.565 -4.747 22.571 1.00 65.94 82 PRO A N 1
ATOM 621 C CA . PRO A 1 82 ? -34.893 -4.697 21.981 1.00 65.94 82 PRO A CA 1
ATOM 622 C C . PRO A 1 82 ? -35.468 -3.296 22.211 1.00 65.94 82 PRO A C 1
ATOM 624 O O . PRO A 1 82 ? -35.611 -2.853 23.352 1.00 65.94 82 PRO A O 1
ATOM 627 N N . LYS A 1 83 ? -35.781 -2.578 21.124 1.00 66.25 83 LYS A N 1
ATOM 628 C CA . LYS A 1 83 ? -36.495 -1.301 21.211 1.00 66.25 83 LYS A CA 1
ATOM 629 C C . LYS A 1 83 ? -37.840 -1.573 21.883 1.00 66.25 83 LYS A C 1
ATOM 631 O O . LYS A 1 83 ? -38.666 -2.292 21.327 1.00 66.25 83 LYS A O 1
ATOM 636 N N . LYS A 1 84 ? -38.059 -1.015 23.076 1.00 58.00 84 LYS A N 1
ATOM 637 C CA . LYS A 1 84 ? -39.411 -0.915 23.630 1.00 58.00 84 LYS A CA 1
ATOM 638 C C . LYS A 1 84 ? -40.197 0.003 22.700 1.00 58.00 84 LYS A C 1
ATOM 640 O O . LYS A 1 84 ? -39.958 1.206 22.691 1.00 58.00 84 LYS A O 1
ATOM 645 N N . ASN A 1 85 ? -41.105 -0.568 21.919 1.00 51.53 85 ASN A N 1
ATOM 646 C CA . ASN A 1 85 ? -42.206 0.200 21.363 1.00 51.53 85 ASN A CA 1
ATOM 647 C C . ASN A 1 85 ? -43.103 0.550 22.553 1.00 51.53 85 ASN A C 1
ATOM 649 O O . ASN A 1 85 ? -43.723 -0.332 23.143 1.00 51.53 85 ASN A O 1
ATOM 653 N N . THR A 1 86 ? -43.056 1.801 22.989 1.00 50.44 86 THR A N 1
ATOM 654 C CA . THR A 1 86 ? -44.091 2.375 23.846 1.00 50.44 86 THR A CA 1
ATOM 655 C C . THR A 1 86 ? -45.278 2.708 22.947 1.00 50.44 86 THR A C 1
ATOM 657 O O . THR A 1 86 ? -45.150 3.604 22.112 1.00 50.44 86 THR A O 1
ATOM 660 N N . ASP A 1 87 ? -46.356 1.933 23.079 1.00 42.03 87 ASP A N 1
ATOM 661 C CA . ASP A 1 87 ? -47.731 2.391 22.825 1.00 42.03 87 ASP A CA 1
ATOM 662 C C . ASP A 1 87 ? -48.123 3.422 23.897 1.00 42.03 87 ASP A C 1
ATOM 664 O O . ASP A 1 87 ? -47.738 3.205 25.076 1.00 42.03 87 ASP A O 1
#

pLDDT: mean 71.24, std 14.1, range [37.88, 90.5]

Mean predicted aligned error: 15.7 Å